Protein AF-A0A2E8HQP2-F1 (afdb_monomer)

Foldseek 3Di:
DVVVVVVVVVVVVVVCVVPCLAADDPVVVVVCCVPCVVVVDDCPSNDDD

Secondary structure (DSSP, 8-state):
-HHHHHHHHHHHHHHHHHHH-PPPPHHHHHHHHHHHGGGT---GGG---

Structure (mmCIF, N/CA/C/O backbone):
data_AF-A0A2E8HQP2-F1
#
_entry.id   AF-A0A2E8HQP2-F1
#
loop_
_atom_site.group_PDB
_atom_site.id
_atom_site.type_symbol
_atom_site.label_atom_id
_atom_site.label_alt_id
_atom_site.label_comp_id
_atom_site.label_asym_id
_atom_site.label_entity_id
_atom_site.label_seq_id
_atom_site.pdbx_PDB_ins_code
_atom_site.Cartn_x
_atom_site.Cartn_y
_atom_site.Cartn_z
_atom_site.occupancy
_atom_site.B_iso_or_equiv
_atom_site.auth_seq_id
_atom_site.auth_comp_id
_atom_site.auth_asym_id
_atom_site.auth_atom_id
_atom_site.pdbx_PDB_model_num
ATOM 1 N N . VAL A 1 1 ? 11.501 -4.495 -24.579 1.00 70.75 1 VAL A N 1
ATOM 2 C CA . VAL A 1 1 ? 12.030 -4.681 -23.203 1.00 70.75 1 VAL A CA 1
ATOM 3 C C . VAL A 1 1 ? 11.223 -3.886 -22.180 1.00 70.75 1 VAL A C 1
ATOM 5 O O . VAL A 1 1 ? 10.906 -4.431 -21.134 1.00 70.75 1 VAL A O 1
ATOM 8 N N . GLU A 1 2 ? 10.809 -2.657 -22.490 1.00 82.81 2 GLU A N 1
ATOM 9 C CA . GLU A 1 2 ? 10.095 -1.771 -21.553 1.00 82.81 2 GLU A CA 1
ATOM 10 C C . GLU A 1 2 ? 8.752 -2.332 -21.062 1.00 82.81 2 GLU A C 1
ATOM 12 O O . GLU A 1 2 ? 8.497 -2.339 -19.864 1.00 82.81 2 GLU A O 1
ATOM 17 N N . ILE A 1 3 ? 7.933 -2.909 -21.950 1.00 89.19 3 ILE A N 1
ATOM 18 C CA . ILE A 1 3 ? 6.638 -3.501 -21.561 1.00 89.19 3 ILE A CA 1
ATOM 19 C C . ILE A 1 3 ? 6.813 -4.667 -20.572 1.00 89.19 3 ILE A C 1
ATOM 21 O O . ILE A 1 3 ? 6.031 -4.791 -19.634 1.00 89.19 3 ILE A O 1
ATOM 25 N N . LEU A 1 4 ? 7.862 -5.487 -20.720 1.00 88.38 4 LEU A N 1
ATOM 26 C CA . LEU A 1 4 ? 8.137 -6.586 -19.786 1.00 88.38 4 LEU A CA 1
ATOM 27 C C . LEU A 1 4 ? 8.509 -6.060 -18.391 1.00 88.38 4 LEU A C 1
ATOM 29 O O . LEU A 1 4 ? 8.073 -6.627 -17.393 1.00 88.38 4 LEU A O 1
ATOM 33 N N . GLY A 1 5 ? 9.270 -4.962 -18.329 1.00 89.62 5 GLY A N 1
ATOM 34 C CA . GLY A 1 5 ? 9.608 -4.285 -17.074 1.00 89.62 5 GLY A CA 1
ATOM 35 C C . GLY A 1 5 ? 8.393 -3.647 -16.395 1.00 89.62 5 GLY A C 1
ATOM 36 O O . GLY A 1 5 ? 8.254 -3.716 -15.178 1.00 89.62 5 GLY A O 1
ATOM 37 N N . VAL A 1 6 ? 7.471 -3.079 -17.176 1.00 90.75 6 VAL A N 1
ATOM 38 C CA . VAL A 1 6 ? 6.211 -2.531 -16.654 1.00 90.75 6 VAL A CA 1
ATOM 39 C C . VAL A 1 6 ? 5.345 -3.654 -16.074 1.00 90.75 6 VAL A C 1
ATOM 41 O O . VAL A 1 6 ? 4.891 -3.555 -14.937 1.00 90.75 6 VAL A O 1
ATOM 44 N N . VAL A 1 7 ? 5.169 -4.761 -16.801 1.00 91.50 7 VAL A N 1
ATOM 45 C CA . VAL A 1 7 ? 4.362 -5.903 -16.335 1.00 91.50 7 VAL A CA 1
ATOM 46 C C . VAL A 1 7 ? 4.932 -6.519 -15.052 1.00 91.50 7 VAL A C 1
ATOM 48 O O . VAL A 1 7 ? 4.169 -6.807 -14.129 1.00 91.50 7 VAL A O 1
ATOM 51 N N . SER A 1 8 ? 6.255 -6.691 -14.952 1.00 91.50 8 SER A N 1
ATOM 52 C CA . SER A 1 8 ? 6.879 -7.246 -13.744 1.00 91.50 8 SER A CA 1
ATOM 53 C C . SER A 1 8 ? 6.762 -6.308 -12.539 1.00 91.50 8 SER A C 1
ATOM 55 O O . SER A 1 8 ? 6.479 -6.776 -11.434 1.00 91.50 8 SER A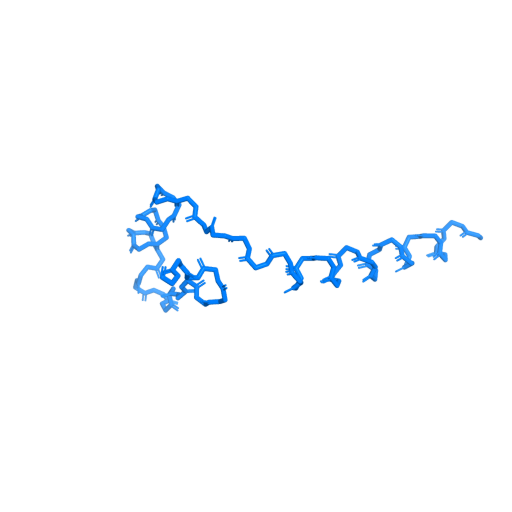 O 1
ATOM 57 N N . LEU A 1 9 ? 6.886 -4.993 -12.747 1.00 92.81 9 LEU A N 1
ATOM 58 C CA . LEU A 1 9 ? 6.696 -3.992 -11.698 1.00 92.81 9 LEU A CA 1
ATOM 59 C C . LEU A 1 9 ? 5.257 -3.984 -11.174 1.00 92.81 9 LEU A C 1
ATOM 61 O O . LEU A 1 9 ? 5.046 -4.060 -9.966 1.00 92.81 9 LEU A O 1
ATOM 65 N N . PHE A 1 10 ? 4.262 -3.943 -12.062 1.00 92.88 10 PHE A N 1
ATOM 66 C CA . PHE A 1 10 ? 2.857 -3.959 -11.647 1.00 92.88 10 PHE A CA 1
ATOM 67 C C . PHE A 1 10 ? 2.461 -5.293 -10.999 1.00 92.88 10 PHE A C 1
ATOM 69 O O . PHE A 1 10 ? 1.694 -5.298 -10.039 1.00 92.88 10 PHE A O 1
ATOM 76 N N . GLY A 1 11 ? 3.033 -6.418 -11.442 1.00 91.94 11 GLY A N 1
ATOM 77 C CA . GLY A 1 11 ? 2.872 -7.709 -10.768 1.00 91.94 11 GLY A CA 1
ATOM 78 C C . GLY A 1 11 ? 3.423 -7.705 -9.337 1.00 91.94 11 GLY A C 1
ATOM 79 O O . GLY A 1 11 ? 2.738 -8.148 -8.412 1.00 91.94 11 GLY A O 1
ATOM 80 N N . TYR A 1 12 ? 4.626 -7.157 -9.138 1.00 91.19 12 TYR A N 1
ATOM 81 C CA . TYR A 1 12 ? 5.228 -6.999 -7.813 1.00 91.19 12 TYR A CA 1
ATOM 82 C C . TYR A 1 12 ? 4.408 -6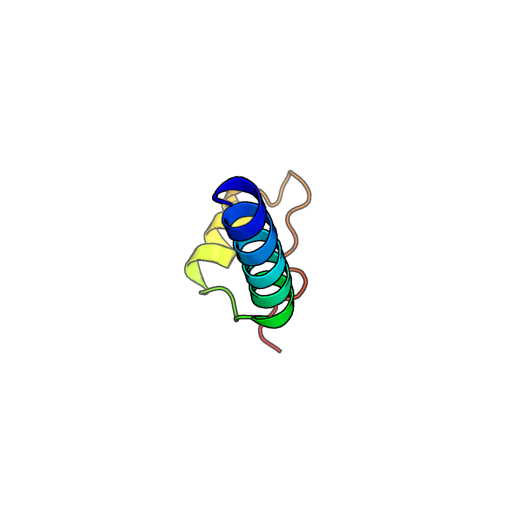.062 -6.919 1.00 91.19 12 TYR A C 1
ATOM 84 O O . TYR A 1 12 ? 4.087 -6.432 -5.793 1.00 91.19 12 TYR A O 1
ATOM 92 N N . LEU A 1 13 ? 4.012 -4.889 -7.423 1.00 90.94 13 LEU A N 1
ATOM 93 C CA . LEU A 1 13 ? 3.235 -3.906 -6.663 1.00 90.94 13 LEU A CA 1
ATOM 94 C C . LEU A 1 13 ? 1.848 -4.428 -6.282 1.00 90.94 13 LEU A C 1
ATOM 96 O O . LEU A 1 13 ? 1.414 -4.205 -5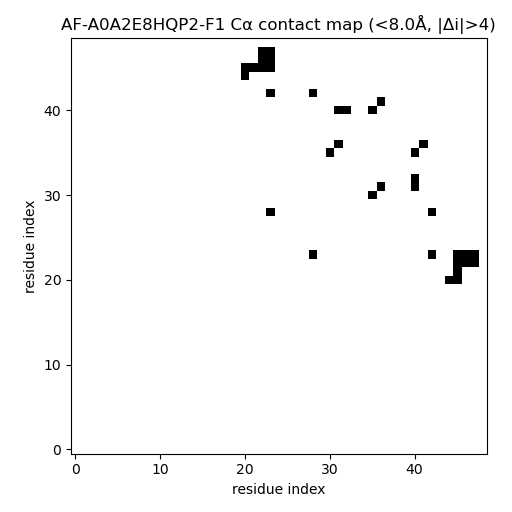.156 1.00 90.94 13 LEU A O 1
ATOM 100 N N . ASN A 1 14 ? 1.182 -5.181 -7.161 1.00 88.25 14 ASN A N 1
ATOM 101 C CA . ASN A 1 14 ? -0.098 -5.810 -6.838 1.00 88.25 14 ASN A CA 1
ATOM 102 C C . ASN A 1 14 ? 0.042 -6.812 -5.688 1.00 88.25 14 ASN A C 1
ATOM 104 O O . ASN A 1 14 ? -0.781 -6.823 -4.773 1.00 88.25 14 ASN A O 1
ATOM 108 N N . ARG A 1 15 ? 1.101 -7.634 -5.699 1.00 87.06 15 ARG A N 1
ATOM 109 C CA . ARG A 1 15 ? 1.364 -8.577 -4.606 1.00 87.06 15 ARG A CA 1
ATOM 110 C C . ARG A 1 15 ? 1.778 -7.861 -3.326 1.00 87.06 15 ARG A C 1
ATOM 112 O O . ARG A 1 15 ? 1.331 -8.240 -2.252 1.00 87.06 15 ARG A O 1
ATOM 119 N N . TRP A 1 16 ? 2.624 -6.845 -3.436 1.00 85.88 16 TRP A N 1
ATOM 120 C CA . TRP A 1 16 ? 3.056 -6.036 -2.304 1.00 85.88 16 TRP A CA 1
ATOM 121 C C . TRP A 1 16 ? 1.865 -5.346 -1.633 1.00 85.88 16 TRP A C 1
ATOM 123 O O . TRP A 1 16 ? 1.732 -5.429 -0.417 1.00 85.88 16 TRP A O 1
ATOM 133 N N . ASN A 1 17 ? 0.949 -4.771 -2.414 1.00 83.88 17 ASN A N 1
ATOM 134 C CA . ASN A 1 17 ? -0.272 -4.158 -1.901 1.00 83.88 17 ASN A CA 1
ATOM 135 C C . ASN A 1 17 ? -1.199 -5.174 -1.207 1.00 83.88 17 ASN A C 1
ATOM 137 O O . ASN A 1 17 ? -1.772 -4.857 -0.170 1.00 83.88 17 ASN A O 1
ATOM 141 N N . ASP A 1 18 ? -1.314 -6.401 -1.728 1.00 82.44 18 ASP A N 1
ATOM 142 C CA . ASP A 1 18 ? -2.096 -7.464 -1.072 1.00 82.44 18 ASP A CA 1
ATOM 143 C C . ASP A 1 18 ? -1.444 -7.960 0.233 1.00 82.44 18 ASP A C 1
ATOM 145 O O . ASP A 1 18 ? -2.146 -8.281 1.192 1.00 82.44 18 ASP A O 1
ATOM 149 N N . SER A 1 19 ? -0.107 -7.981 0.296 1.00 75.06 19 SER A N 1
ATOM 150 C CA . SER A 1 19 ? 0.647 -8.408 1.482 1.00 75.06 19 SER A CA 1
ATOM 151 C C . SER A 1 19 ? 0.751 -7.348 2.573 1.00 75.06 19 SER A C 1
ATOM 153 O O . SER A 1 19 ? 0.906 -7.710 3.736 1.00 75.06 19 SER A O 1
ATOM 155 N N . MET A 1 20 ? 0.742 -6.056 2.228 1.00 73.44 20 MET A N 1
ATOM 156 C CA . MET A 1 20 ? 1.098 -5.016 3.193 1.00 73.44 20 MET A CA 1
ATOM 157 C C . MET A 1 20 ? 0.141 -4.936 4.373 1.00 73.44 20 MET A C 1
ATOM 159 O O . MET A 1 20 ? 0.603 -4.546 5.441 1.00 73.44 20 MET A O 1
ATOM 163 N N . GLY A 1 21 ? -1.134 -5.328 4.210 1.00 67.06 21 GLY A N 1
ATOM 164 C CA . GLY A 1 21 ? -2.089 -5.489 5.318 1.00 67.06 21 GLY A CA 1
ATOM 165 C C . GLY A 1 21 ? -2.068 -4.327 6.313 1.00 67.06 21 GLY A C 1
ATOM 166 O O . GLY A 1 21 ? -2.293 -4.524 7.504 1.00 67.06 21 GLY A O 1
ATOM 167 N N . THR A 1 22 ? -1.678 -3.138 5.848 1.00 70.81 22 THR A N 1
ATOM 168 C CA . THR A 1 22 ? -1.234 -2.069 6.726 1.00 70.81 22 THR A CA 1
ATOM 169 C C . THR A 1 22 ? -2.467 -1.475 7.347 1.00 70.81 22 THR A C 1
ATOM 171 O O . THR A 1 22 ? -3.432 -1.163 6.646 1.00 70.81 22 THR A O 1
ATOM 174 N N . THR A 1 23 ? -2.431 -1.335 8.663 1.00 70.19 23 THR A N 1
ATOM 175 C CA . THR A 1 23 ? -3.498 -0.701 9.416 1.00 70.19 23 THR A CA 1
ATOM 176 C C . THR A 1 23 ? -3.821 0.663 8.818 1.00 70.19 23 THR A C 1
ATOM 178 O O . THR A 1 23 ? -2.942 1.522 8.722 1.00 70.19 23 THR A O 1
ATOM 181 N N . ILE A 1 24 ? -5.082 0.870 8.442 1.00 75.38 24 ILE A N 1
ATOM 182 C CA . ILE A 1 24 ? -5.542 2.182 7.987 1.00 75.38 24 ILE A CA 1
ATOM 183 C C . ILE A 1 24 ? -5.547 3.145 9.179 1.00 75.38 24 ILE A C 1
ATOM 185 O O . ILE A 1 24 ? -6.007 2.820 10.274 1.00 75.38 24 ILE A O 1
ATOM 189 N N . GLU A 1 25 ? -5.039 4.355 8.961 1.00 80.25 25 GLU A N 1
ATOM 190 C CA . GLU A 1 25 ? -5.063 5.417 9.963 1.00 80.25 25 GLU A CA 1
ATOM 191 C C . GLU A 1 25 ? -6.502 5.759 10.379 1.00 80.25 25 GLU A C 1
ATOM 193 O O . GLU A 1 25 ? -7.409 5.836 9.547 1.00 80.25 25 GLU A O 1
ATOM 198 N N . LYS A 1 26 ? -6.722 6.034 11.670 1.00 78.38 26 LYS A N 1
ATOM 199 C CA . LYS A 1 26 ? -8.070 6.263 12.227 1.00 78.38 26 LYS A CA 1
ATOM 200 C C . LYS A 1 26 ? -8.872 7.337 11.474 1.00 78.38 26 LYS A C 1
ATOM 202 O O . LYS A 1 26 ? -10.053 7.129 11.214 1.00 78.38 26 LYS A O 1
ATOM 207 N N . GLY A 1 27 ? -8.228 8.425 11.040 1.00 81.25 27 GLY A N 1
ATOM 208 C CA . GLY A 1 27 ? -8.890 9.493 10.276 1.00 81.25 27 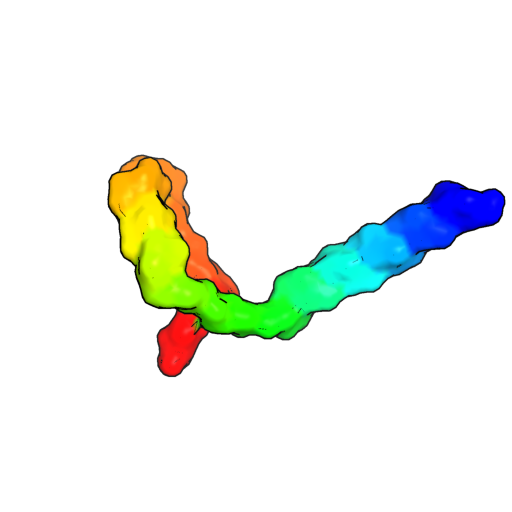GLY A CA 1
ATOM 209 C C . GLY A 1 27 ? -9.380 9.060 8.885 1.00 81.25 27 GLY A C 1
ATOM 210 O O . GLY A 1 27 ? -10.390 9.568 8.392 1.00 81.25 27 GLY A O 1
ATOM 211 N N . ALA A 1 28 ? -8.719 8.082 8.260 1.00 80.88 28 ALA A N 1
ATOM 212 C CA . ALA A 1 28 ? -9.157 7.508 6.991 1.00 80.88 28 ALA A CA 1
ATOM 213 C C . ALA A 1 28 ? -10.348 6.550 7.181 1.00 80.88 28 ALA A C 1
ATOM 215 O O . ALA A 1 28 ? -11.249 6.532 6.342 1.00 80.88 28 ALA A O 1
ATOM 216 N N . ILE A 1 29 ? -10.416 5.832 8.310 1.00 82.75 29 ILE A N 1
ATOM 217 C CA . ILE A 1 29 ? -11.591 5.025 8.687 1.00 82.75 29 ILE A CA 1
ATOM 218 C C . ILE A 1 29 ? -12.806 5.929 8.931 1.00 82.75 29 ILE A C 1
ATOM 220 O O . ILE A 1 29 ? -13.880 5.671 8.390 1.00 82.75 29 ILE A O 1
ATOM 224 N N . GLU A 1 30 ? -12.643 7.006 9.705 1.00 84.00 30 GLU A N 1
ATOM 225 C CA . GLU A 1 30 ? -13.717 7.971 9.976 1.00 84.00 30 GLU A CA 1
ATOM 226 C C . GLU A 1 30 ? -14.226 8.633 8.693 1.00 84.00 30 GLU A C 1
ATOM 228 O O . GLU A 1 30 ? -15.435 8.700 8.474 1.00 84.00 30 GLU A O 1
ATOM 233 N N . SER A 1 31 ? -13.318 9.039 7.802 1.00 84.81 31 SER A N 1
ATOM 234 C CA . SER A 1 31 ? -13.679 9.602 6.496 1.00 84.81 31 SER A CA 1
ATOM 235 C C . SER A 1 31 ? -14.410 8.581 5.617 1.00 84.81 31 SER A C 1
ATOM 237 O O . SER A 1 31 ? -15.435 8.903 5.013 1.00 84.81 31 SER A O 1
ATOM 239 N N . GLY A 1 32 ? -13.936 7.332 5.577 1.00 83.88 32 GLY A N 1
ATOM 240 C CA . GLY A 1 32 ? -14.593 6.244 4.851 1.00 83.88 32 GLY A CA 1
ATOM 241 C C . GLY A 1 32 ? -16.003 5.968 5.375 1.00 83.88 32 GLY A C 1
ATOM 242 O O . GLY A 1 32 ? -16.948 5.865 4.596 1.00 83.88 32 GLY A O 1
ATOM 243 N N . ASN A 1 33 ? -16.189 5.952 6.693 1.00 83.56 33 ASN A N 1
ATOM 244 C CA . ASN A 1 33 ? -17.510 5.792 7.300 1.00 83.56 33 ASN A CA 1
ATOM 245 C C . ASN A 1 33 ? -18.432 6.986 7.013 1.00 83.56 33 ASN A C 1
ATOM 247 O O . ASN A 1 33 ? -19.602 6.785 6.685 1.00 83.56 33 ASN A O 1
ATOM 251 N N . LEU A 1 34 ? -17.910 8.212 7.091 1.00 86.19 34 LEU A N 1
ATOM 252 C CA . LEU A 1 34 ? -18.677 9.437 6.874 1.00 86.19 34 LEU A CA 1
ATOM 253 C C . LEU A 1 34 ? -19.195 9.552 5.435 1.00 86.19 34 LEU A C 1
ATOM 255 O O . LEU A 1 34 ? -20.370 9.859 5.226 1.00 86.19 34 LEU A O 1
ATOM 259 N N . TYR A 1 35 ? -18.334 9.302 4.447 1.00 85.56 35 TYR A N 1
ATOM 260 C CA . TYR A 1 35 ? -18.661 9.528 3.037 1.00 85.56 35 TYR A CA 1
ATOM 261 C C . TYR A 1 35 ? -19.135 8.269 2.307 1.00 85.56 35 TYR A C 1
ATOM 263 O O . TYR A 1 35 ? -19.987 8.355 1.425 1.00 85.56 35 TYR A O 1
ATOM 271 N N . LEU A 1 36 ? -18.611 7.095 2.667 1.00 84.00 36 LEU A N 1
ATOM 272 C CA . LEU A 1 36 ? -18.819 5.845 1.927 1.00 84.00 36 LEU A CA 1
ATOM 273 C C . LEU A 1 36 ? -19.612 4.795 2.720 1.00 84.00 36 LEU A C 1
ATOM 275 O O . LEU A 1 36 ? -19.998 3.774 2.152 1.00 84.00 36 LEU A O 1
ATOM 279 N N . GLY A 1 37 ? -19.938 5.043 3.995 1.00 80.50 37 GLY A N 1
ATOM 280 C CA . GLY A 1 37 ? -20.704 4.110 4.833 1.00 80.50 37 GLY A CA 1
ATOM 281 C C . GLY A 1 37 ? -22.060 3.714 4.232 1.00 80.50 37 GLY A C 1
ATOM 282 O O . GLY A 1 37 ? -22.444 2.548 4.263 1.00 80.50 37 GLY A O 1
ATOM 283 N N . LYS A 1 38 ? -22.754 4.657 3.579 1.00 81.50 38 LYS A N 1
ATOM 284 C CA . LYS A 1 38 ? -24.034 4.403 2.883 1.00 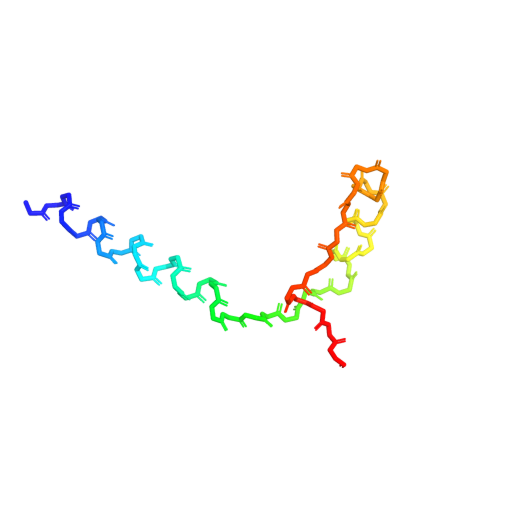81.50 38 LYS A CA 1
ATOM 285 C C . LYS A 1 38 ? -23.885 3.599 1.584 1.00 81.50 38 LYS A C 1
ATOM 287 O O . LYS A 1 38 ? -24.880 3.126 1.046 1.00 81.50 38 LYS A O 1
ATOM 292 N N . HIS A 1 39 ? -22.659 3.450 1.089 1.00 82.94 39 HIS A N 1
ATOM 293 C CA . HIS A 1 39 ? -22.324 2.771 -0.161 1.00 82.94 39 HIS A CA 1
ATOM 294 C C . HIS A 1 39 ? -21.659 1.403 0.068 1.00 82.94 39 HIS A C 1
ATOM 296 O O . HIS A 1 39 ? -21.093 0.837 -0.863 1.00 82.94 39 HIS A O 1
ATOM 302 N N . GLY A 1 40 ? -21.738 0.857 1.289 1.00 79.25 40 GLY A N 1
ATOM 303 C CA . GLY A 1 40 ? -21.203 -0.471 1.606 1.00 79.25 40 GLY A CA 1
ATOM 304 C C . GLY A 1 40 ? -19.705 -0.487 1.912 1.00 79.25 40 GLY A C 1
ATOM 305 O O . GLY A 1 40 ? -19.051 -1.506 1.699 1.00 79.25 40 GLY A O 1
ATOM 306 N N . TRP A 1 41 ? -19.152 0.629 2.396 1.00 83.81 41 TRP A N 1
ATOM 307 C CA . TRP A 1 41 ? -17.763 0.694 2.849 1.00 83.81 41 TRP A CA 1
ATOM 308 C C . TRP A 1 41 ? -17.459 -0.347 3.935 1.00 83.81 41 TRP A C 1
ATOM 310 O O . TRP A 1 41 ? -18.190 -0.476 4.917 1.00 83.81 41 TRP A O 1
ATOM 320 N N . ASN A 1 42 ? -16.346 -1.065 3.767 1.00 75.88 42 ASN A N 1
ATOM 321 C CA . ASN A 1 42 ? -15.802 -1.986 4.755 1.00 75.88 42 AS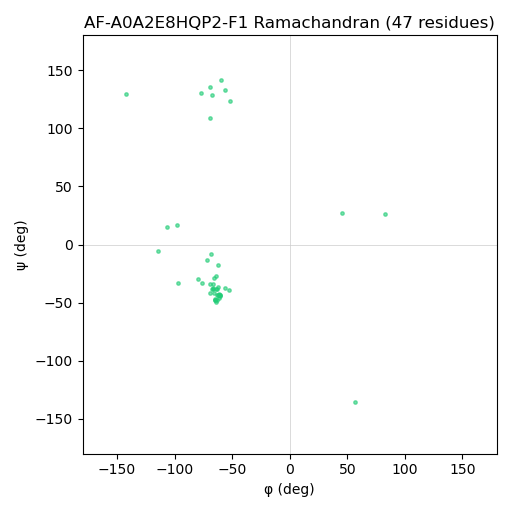N A CA 1
ATOM 322 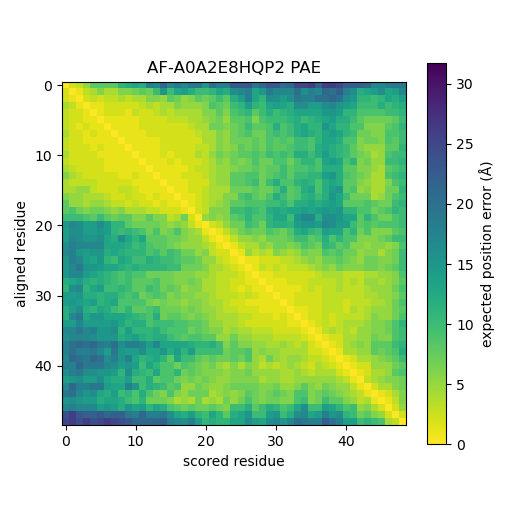C C . ASN A 1 42 ? -14.271 -1.891 4.737 1.00 75.88 42 ASN A C 1
ATOM 324 O O . ASN A 1 42 ? -13.646 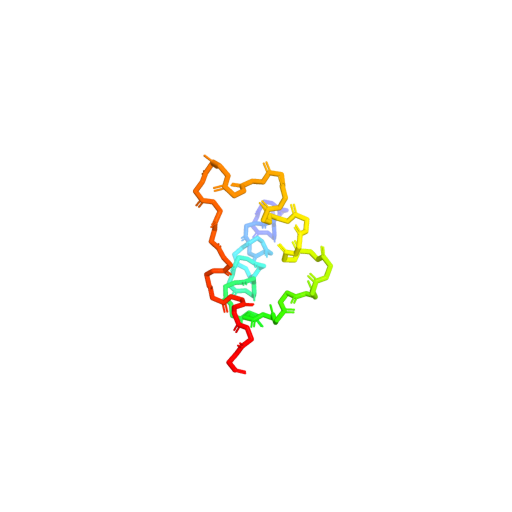-2.007 3.686 1.00 75.88 42 ASN A O 1
ATOM 328 N N . GLN A 1 43 ? -13.677 -1.718 5.914 1.00 74.94 43 GLN A N 1
ATOM 329 C CA . GLN A 1 43 ? -12.230 -1.634 6.129 1.00 74.94 43 GLN A CA 1
ATOM 330 C C . GLN A 1 43 ? -11.452 -2.912 5.743 1.00 74.94 43 GLN A C 1
ATOM 332 O O . GLN A 1 43 ? -10.240 -2.860 5.533 1.00 74.94 43 GLN A O 1
ATOM 337 N N . GLY A 1 44 ? -12.128 -4.061 5.604 1.00 77.50 44 GLY A N 1
ATOM 338 C CA . GLY A 1 44 ? -11.544 -5.283 5.039 1.00 77.50 44 GLY A CA 1
ATOM 339 C C . GLY A 1 44 ? -10.282 -5.773 5.768 1.00 77.50 44 GLY A C 1
ATOM 340 O O . GLY A 1 44 ? -10.244 -5.811 6.997 1.00 77.50 44 GLY A O 1
ATOM 341 N N . LYS A 1 45 ? -9.243 -6.159 5.005 1.00 70.19 45 LYS A N 1
ATOM 342 C CA . LYS A 1 45 ? -7.959 -6.697 5.516 1.00 70.19 45 LYS A CA 1
ATOM 343 C C . LYS A 1 45 ? -7.103 -5.673 6.276 1.00 70.19 45 LYS A C 1
ATOM 345 O O . LYS A 1 45 ? -6.094 -6.048 6.857 1.00 70.19 45 LYS A O 1
ATOM 350 N N . HIS A 1 46 ? -7.498 -4.403 6.262 1.00 73.81 46 HIS A N 1
ATOM 351 C CA . HIS A 1 46 ? -6.794 -3.310 6.930 1.00 73.81 46 HIS A CA 1
ATOM 352 C C . HIS A 1 46 ? -7.405 -2.959 8.292 1.00 73.81 46 HIS A C 1
ATOM 354 O O . HIS A 1 46 ? -7.182 -1.868 8.824 1.00 73.81 46 HIS A O 1
ATOM 360 N N . ASN A 1 47 ? -8.218 -3.869 8.832 1.00 64.25 47 ASN A N 1
ATOM 361 C CA . ASN A 1 47 ? -8.741 -3.756 10.177 1.00 64.25 47 ASN A CA 1
ATOM 362 C C . ASN A 1 47 ? -7.595 -3.906 11.186 1.00 64.25 47 ASN A C 1
ATOM 364 O O . ASN A 1 47 ? -6.828 -4.866 11.130 1.00 64.25 47 ASN A O 1
ATOM 368 N N . GLN A 1 48 ? -7.497 -2.955 12.107 1.00 59.12 48 GLN A N 1
ATOM 369 C CA . GLN A 1 48 ? -6.606 -3.043 13.255 1.00 59.12 48 GLN A CA 1
ATOM 370 C C . GLN A 1 48 ? -7.174 -4.152 14.163 1.00 59.12 48 GLN A C 1
ATOM 372 O O . GLN A 1 48 ? -8.269 -3.981 14.697 1.00 59.12 48 GLN A O 1
ATOM 377 N N . SER A 1 49 ? -6.509 -5.314 14.254 1.00 52.94 49 SER A N 1
ATOM 378 C CA . SER A 1 49 ? -6.835 -6.322 15.282 1.00 52.94 49 SER A CA 1
ATOM 379 C C . S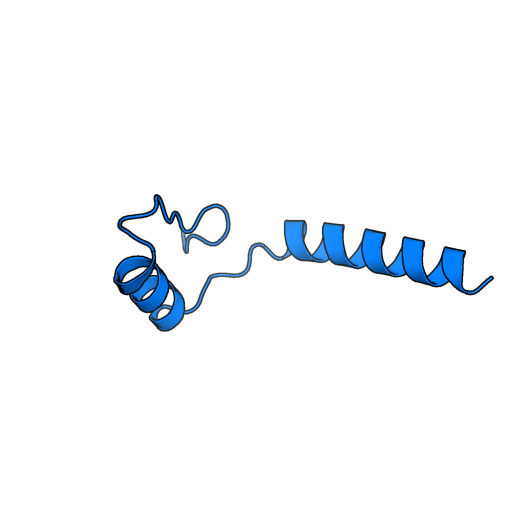ER A 1 49 ? -6.749 -5.734 16.685 1.00 52.94 49 SER A C 1
ATOM 381 O O . SER A 1 49 ? -5.846 -4.897 16.917 1.00 52.94 49 SER A O 1
#

Mean predicted aligned error: 7.89 Å

Sequence (49 aa):
VEILGVVSLFGYLNRWNDSMGTTIEKGAIESGNLYLGKHGWNQGKHNQS

Radius of gyration: 15.26 Å; Cα contacts (8 Å, |Δi|>4): 18; chains: 1; bounding box: 36×18×38 Å

Solvent-accessible surface area (backbone atoms only — not comparable to full-atom values): 3006 Å² total; per-residue (Å²): 113,67,69,61,54,51,54,53,49,53,53,50,50,54,51,49,62,70,66,56,53,56,62,63,55,68,70,59,53,53,50,41,49,73,76,30,40,93,76,70,59,70,70,67,78,27,55,76,128

pLDDT: mean 80.94, std 8.8, range [52.94, 92.88]